Protein AF-A0A3S0GHY3-F1 (afdb_monomer_lite)

Foldseek 3Di:
DVVVVPPPPDDDPVRCVVVVVVVLVVVQVVLVVQLVVLQAEEEEAEAEDAQLCSVVVVVVCPVRYDVVQEDEAEDDPDDPVCVVDDVCVSVVVPGDGGSHYYYYHCDPVNVLVVCVVVVVADPVRSVVSVVVVVVSVVVNVVSRYHYHHDYRDDDPVNSVVSVVVVD

Structure (mmCIF, N/CA/C/O backbone):
data_AF-A0A3S0GHY3-F1
#
_entry.id   AF-A0A3S0GHY3-F1
#
loop_
_atom_site.group_PDB
_atom_site.id
_atom_site.type_symbol
_atom_site.label_atom_id
_atom_site.label_alt_id
_atom_site.label_comp_id
_atom_site.label_asym_id
_atom_site.label_entity_id
_atom_site.label_seq_id
_atom_site.pdbx_PDB_ins_code
_atom_site.Cartn_x
_atom_site.Cartn_y
_atom_site.Cartn_z
_atom_site.occupancy
_atom_site.B_iso_or_equiv
_atom_site.auth_seq_id
_atom_site.auth_comp_id
_atom_site.auth_asym_id
_atom_site.auth_atom_id
_atom_site.pdbx_PDB_model_num
ATOM 1 N N . MET A 1 1 ? 4.109 16.288 -14.464 1.00 56.03 1 MET A N 1
ATOM 2 C CA . MET A 1 1 ? 3.683 15.486 -13.287 1.00 56.03 1 MET A CA 1
ATOM 3 C C . MET A 1 1 ? 4.860 14.810 -12.580 1.00 56.03 1 MET A C 1
ATOM 5 O O . MET A 1 1 ? 4.933 14.923 -11.369 1.00 56.03 1 MET A O 1
ATOM 9 N N . PHE A 1 2 ? 5.799 14.152 -13.281 1.00 58.25 2 PHE A N 1
ATOM 10 C CA . PHE A 1 2 ? 7.012 13.608 -12.632 1.00 58.25 2 PHE A CA 1
ATOM 11 C C . PHE A 1 2 ? 8.095 14.656 -12.337 1.00 58.25 2 PHE A C 1
ATOM 13 O O . PHE A 1 2 ? 8.867 14.475 -11.405 1.00 58.25 2 PHE A O 1
ATOM 20 N N . GLU A 1 3 ? 8.118 15.775 -13.063 1.00 57.56 3 GLU A N 1
ATOM 21 C CA . GLU A 1 3 ? 9.079 16.865 -12.827 1.00 57.56 3 GLU A CA 1
ATOM 22 C C . GLU A 1 3 ? 8.958 17.462 -11.416 1.00 57.56 3 GLU A C 1
ATOM 24 O O . GLU A 1 3 ? 9.966 17.692 -10.760 1.00 57.56 3 GLU A O 1
ATOM 29 N N . SER A 1 4 ? 7.738 17.607 -10.885 1.00 58.28 4 SER A N 1
ATOM 30 C CA . SER A 1 4 ? 7.520 18.035 -9.496 1.00 58.28 4 SER A CA 1
ATOM 31 C C . SER A 1 4 ? 7.905 16.962 -8.474 1.00 58.28 4 SER A C 1
ATOM 33 O O . SER A 1 4 ? 8.373 17.294 -7.395 1.00 58.28 4 SER A O 1
ATOM 35 N N . ALA A 1 5 ? 7.763 15.676 -8.816 1.00 60.06 5 ALA A N 1
ATOM 36 C CA . ALA A 1 5 ? 8.213 14.556 -7.981 1.00 60.06 5 ALA A CA 1
ATOM 37 C C . ALA A 1 5 ? 9.741 14.352 -8.012 1.00 60.06 5 ALA A C 1
ATOM 39 O O . ALA A 1 5 ? 10.270 13.548 -7.250 1.00 60.06 5 ALA A O 1
ATOM 40 N N . SER A 1 6 ? 10.438 15.058 -8.908 1.00 58.53 6 SER A N 1
ATOM 41 C CA . SER A 1 6 ? 11.900 15.045 -9.033 1.00 58.53 6 SER A CA 1
ATOM 42 C C . SER A 1 6 ? 12.563 16.119 -8.167 1.00 58.53 6 SER A C 1
ATOM 44 O O . SER A 1 6 ? 13.791 16.179 -8.096 1.00 58.53 6 SER A O 1
ATOM 46 N N . LEU A 1 7 ? 11.769 16.978 -7.514 1.00 63.03 7 LEU A N 1
ATOM 47 C CA . LEU A 1 7 ? 12.286 17.961 -6.575 1.00 63.03 7 LEU A CA 1
ATOM 48 C C . LEU A 1 7 ? 12.877 17.238 -5.354 1.00 63.03 7 LEU A C 1
ATOM 50 O O . LEU A 1 7 ? 12.262 16.304 -4.831 1.00 63.03 7 LEU A O 1
ATOM 54 N N . PRO A 1 8 ? 14.069 17.643 -4.884 1.00 63.22 8 PRO A N 1
ATOM 55 C CA . PRO A 1 8 ? 14.698 17.024 -3.730 1.00 63.22 8 PRO A CA 1
ATOM 56 C C . PRO A 1 8 ? 13.897 17.338 -2.462 1.00 63.22 8 PRO A C 1
ATOM 58 O O . PRO A 1 8 ? 14.085 18.362 -1.812 1.00 63.22 8 PRO A O 1
ATOM 61 N N . HIS A 1 9 ? 13.014 16.418 -2.085 1.00 70.00 9 HIS A N 1
ATOM 62 C CA . HIS A 1 9 ? 12.365 16.399 -0.779 1.00 70.00 9 HIS A CA 1
ATOM 63 C C . HIS A 1 9 ? 13.297 15.717 0.225 1.00 70.00 9 HIS A C 1
ATOM 65 O O . HIS A 1 9 ? 13.108 14.561 0.600 1.00 70.00 9 HIS A O 1
ATOM 71 N N . VAL A 1 10 ? 14.368 16.417 0.600 1.00 76.19 10 VAL A N 1
ATOM 72 C CA . VAL A 1 10 ? 15.324 15.924 1.596 1.00 76.19 10 VAL A CA 1
ATOM 73 C C . VAL A 1 10 ? 14.868 16.387 2.970 1.00 76.19 10 VAL A C 1
ATOM 75 O O . VAL A 1 10 ? 14.764 17.582 3.229 1.00 76.19 10 VAL A O 1
ATOM 78 N N . MET A 1 11 ? 14.615 15.430 3.855 1.00 85.44 11 MET A N 1
ATOM 79 C CA . MET A 1 11 ? 14.339 15.690 5.261 1.00 85.44 11 MET A CA 1
ATOM 80 C C . MET A 1 11 ? 15.539 15.248 6.097 1.00 85.44 11 MET A C 1
ATOM 82 O O . MET A 1 11 ? 16.165 14.224 5.813 1.00 85.44 11 MET A O 1
ATOM 86 N N . THR A 1 12 ? 15.892 16.032 7.115 1.00 92.12 12 THR A N 1
ATOM 87 C CA . THR A 1 12 ? 16.934 15.634 8.066 1.00 92.12 12 THR A CA 1
ATOM 88 C C . THR A 1 12 ? 16.422 14.480 8.925 1.00 92.12 12 THR A C 1
ATOM 90 O O . THR A 1 12 ? 15.221 14.360 9.162 1.00 92.12 12 THR A O 1
ATOM 93 N N . LYS A 1 13 ? 17.330 13.641 9.435 1.00 89.69 13 LYS A N 1
ATOM 94 C CA . LYS A 1 13 ? 16.954 12.536 10.330 1.00 89.69 13 LYS A CA 1
ATOM 95 C C . LYS A 1 13 ? 16.160 13.031 11.548 1.00 89.69 13 LYS A C 1
ATOM 97 O O . LYS A 1 13 ? 15.118 12.472 11.852 1.00 89.69 13 LYS A O 1
ATOM 102 N N . ALA A 1 14 ? 16.595 14.132 12.160 1.00 91.75 14 ALA A N 1
ATOM 103 C CA . ALA A 1 14 ? 15.899 14.731 13.298 1.00 91.75 14 ALA A CA 1
ATOM 104 C C . ALA A 1 14 ? 14.481 15.222 12.944 1.00 91.75 14 ALA A C 1
ATOM 106 O O . ALA A 1 14 ? 13.554 15.034 13.725 1.00 91.75 14 ALA A O 1
ATOM 107 N N . ALA A 1 15 ? 14.289 15.823 11.763 1.00 91.56 15 ALA A N 1
ATOM 108 C CA . ALA A 1 15 ? 12.962 16.247 11.316 1.00 91.56 15 ALA A CA 1
ATOM 109 C C . ALA A 1 15 ? 12.048 15.049 11.009 1.00 91.56 15 ALA A C 1
ATOM 111 O O . ALA A 1 15 ? 10.857 15.105 11.308 1.00 91.56 15 ALA A O 1
ATOM 112 N N . PHE A 1 16 ? 12.606 13.960 10.467 1.00 91.00 16 PHE A N 1
ATOM 113 C CA . PHE A 1 16 ? 11.876 12.708 10.276 1.00 91.00 16 PHE A CA 1
ATOM 114 C C . PHE A 1 16 ? 11.412 12.131 11.613 1.00 91.00 16 PHE A C 1
ATOM 116 O O . PHE A 1 16 ? 10.221 11.911 11.776 1.00 91.00 16 PHE A O 1
ATOM 123 N N . GLU A 1 17 ? 12.321 11.953 12.575 1.00 90.56 17 GLU A N 1
ATOM 124 C CA . GLU A 1 17 ? 12.015 11.372 13.891 1.00 90.56 17 GLU A CA 1
ATOM 125 C C . GLU A 1 17 ? 10.984 12.211 14.665 1.00 90.56 17 GLU A C 1
ATOM 127 O O . GLU A 1 17 ? 10.086 11.666 15.305 1.00 90.56 17 GLU A O 1
ATOM 132 N N . ALA A 1 18 ? 11.056 13.543 14.559 1.00 91.38 18 ALA A N 1
ATOM 133 C CA . ALA A 1 18 ? 10.076 14.437 15.174 1.00 91.38 18 ALA A CA 1
ATOM 134 C C . ALA A 1 18 ? 8.666 14.284 14.570 1.00 91.38 18 ALA A C 1
ATOM 136 O O . ALA A 1 18 ? 7.675 14.345 15.298 1.00 91.38 18 ALA A O 1
ATOM 137 N N . ALA A 1 19 ? 8.564 14.083 13.252 1.00 91.75 19 ALA A N 1
ATOM 138 C CA . ALA A 1 19 ? 7.287 13.888 12.567 1.00 91.75 19 ALA A CA 1
ATOM 139 C C . ALA A 1 19 ? 6.762 12.446 12.685 1.00 91.75 19 ALA A C 1
ATOM 141 O O . ALA A 1 19 ? 5.551 12.235 12.742 1.00 91.75 19 ALA A O 1
ATOM 142 N N . GLU A 1 20 ? 7.662 11.460 12.720 1.00 93.31 20 GLU A N 1
ATOM 143 C CA . GLU A 1 20 ? 7.359 10.028 12.751 1.00 93.31 20 GLU A CA 1
ATOM 144 C C . GLU A 1 20 ? 6.444 9.677 13.919 1.00 93.31 20 GLU A C 1
ATOM 146 O O . GLU A 1 20 ? 5.411 9.053 13.696 1.00 93.31 20 GLU A O 1
ATOM 151 N N . THR A 1 21 ? 6.770 10.120 15.136 1.00 92.06 21 THR A N 1
ATOM 152 C CA . THR A 1 21 ? 5.982 9.798 16.335 1.00 92.06 21 THR A CA 1
ATOM 153 C C . THR A 1 21 ? 4.522 10.227 16.182 1.00 92.06 21 THR A C 1
ATOM 155 O O . THR A 1 21 ? 3.618 9.408 16.327 1.00 92.06 21 THR A O 1
ATOM 158 N N . GLN A 1 22 ? 4.287 11.481 15.784 1.00 93.81 22 GLN A N 1
ATOM 159 C CA . GLN A 1 22 ? 2.931 12.011 15.609 1.00 93.81 22 GLN A CA 1
ATOM 160 C C . GLN A 1 22 ? 2.182 11.333 14.455 1.00 93.81 22 GLN A C 1
ATOM 162 O O . GLN A 1 22 ? 0.974 11.118 14.527 1.00 93.81 22 GLN A O 1
ATOM 167 N N . LEU A 1 23 ? 2.876 11.015 13.359 1.00 94.88 23 LEU A N 1
ATOM 168 C CA . LEU A 1 23 ? 2.268 10.328 12.219 1.00 94.88 23 LEU A CA 1
ATOM 169 C C . LEU A 1 23 ? 1.911 8.882 12.557 1.00 94.88 23 LEU A C 1
ATOM 171 O O . LEU A 1 23 ? 0.856 8.413 12.137 1.00 94.88 23 LEU A O 1
ATOM 175 N N . ARG A 1 24 ? 2.761 8.198 13.325 1.00 95.31 24 ARG A N 1
ATOM 176 C CA . ARG A 1 24 ? 2.528 6.834 13.789 1.00 95.31 24 ARG A CA 1
ATOM 177 C C . ARG A 1 24 ? 1.311 6.759 14.704 1.00 95.31 24 ARG A C 1
ATOM 179 O O . ARG A 1 24 ? 0.456 5.913 14.470 1.00 95.31 24 ARG A O 1
ATOM 186 N N . GLU A 1 25 ? 1.209 7.647 15.692 1.00 95.81 25 GLU A N 1
ATOM 187 C CA . GLU A 1 25 ? 0.052 7.713 16.599 1.00 95.81 25 GLU A CA 1
ATOM 188 C C . GLU A 1 25 ? -1.249 7.904 15.814 1.00 95.81 25 GLU A C 1
ATOM 190 O O . GLU A 1 25 ? -2.162 7.089 15.902 1.00 95.81 25 GLU A O 1
ATOM 195 N N . ARG A 1 26 ? -1.287 8.903 14.926 1.00 96.88 26 ARG A N 1
ATOM 196 C CA . ARG A 1 26 ? -2.464 9.167 14.083 1.00 96.88 26 ARG A CA 1
ATOM 197 C C . ARG A 1 26 ? -2.815 8.006 13.155 1.00 96.88 26 ARG A C 1
ATOM 199 O O . ARG A 1 26 ? -3.981 7.828 12.810 1.00 96.88 26 ARG A O 1
ATOM 206 N N . LEU A 1 27 ? -1.813 7.259 12.693 1.00 96.19 27 LEU A N 1
ATOM 207 C CA . LEU A 1 27 ? -2.021 6.096 11.839 1.00 96.19 27 LEU A CA 1
ATOM 208 C C . LEU A 1 27 ? -2.627 4.924 12.628 1.00 96.19 27 LEU A C 1
ATOM 210 O O . LEU A 1 27 ? -3.517 4.255 12.105 1.00 96.19 27 LEU A O 1
ATOM 214 N N . LEU A 1 28 ? -2.187 4.707 13.870 1.00 96.94 28 LEU A N 1
ATOM 215 C CA . LEU A 1 28 ? -2.776 3.725 14.785 1.00 96.94 28 LEU A CA 1
ATOM 216 C C . LEU A 1 28 ? -4.216 4.090 15.149 1.00 96.94 28 LEU A C 1
ATOM 218 O O . LEU A 1 28 ? -5.099 3.243 15.038 1.00 96.94 28 LEU A O 1
ATOM 222 N N . ASP A 1 29 ? -4.481 5.353 15.486 1.00 97.44 29 ASP A N 1
ATOM 223 C CA . ASP A 1 29 ? -5.842 5.827 15.767 1.00 97.44 29 ASP A CA 1
ATOM 224 C C . ASP A 1 29 ? -6.776 5.564 14.576 1.00 97.44 29 ASP A C 1
ATOM 226 O O . ASP A 1 29 ? -7.872 5.024 14.734 1.00 97.44 29 ASP A O 1
ATOM 230 N N . ALA A 1 30 ? -6.316 5.872 13.358 1.00 96.19 30 ALA A N 1
ATOM 231 C CA . ALA A 1 30 ? -7.073 5.611 12.137 1.00 96.19 30 ALA A CA 1
ATOM 232 C C . ALA A 1 30 ? -7.291 4.107 11.887 1.00 96.19 30 ALA A C 1
ATOM 234 O O . ALA A 1 30 ? -8.350 3.708 11.397 1.00 96.19 30 ALA A O 1
ATOM 235 N N . GLN A 1 31 ? -6.309 3.261 12.211 1.00 97.31 31 GLN A N 1
ATOM 236 C CA . GLN A 1 31 ? -6.453 1.810 12.117 1.00 97.31 31 GLN A CA 1
ATOM 237 C C . GLN A 1 31 ? -7.531 1.298 13.076 1.00 97.31 31 GLN A C 1
ATOM 239 O O . GLN A 1 31 ? -8.407 0.545 12.644 1.00 97.31 31 GLN A O 1
ATOM 244 N N . PHE A 1 32 ? -7.496 1.717 14.343 1.00 97.62 32 PHE A N 1
ATOM 245 C CA . PHE A 1 32 ? -8.504 1.329 15.327 1.00 97.62 32 PHE A CA 1
ATOM 246 C C . PHE A 1 32 ? -9.894 1.846 14.948 1.00 97.62 32 PHE A C 1
ATOM 248 O O . PHE A 1 32 ? -10.857 1.091 15.017 1.00 97.62 32 PHE A O 1
ATOM 255 N N . GLU A 1 33 ? -10.010 3.070 14.424 1.00 96.88 33 GLU A N 1
ATOM 256 C CA . GLU A 1 33 ? -11.285 3.605 13.927 1.00 96.88 33 GLU A CA 1
ATOM 257 C C . GLU A 1 33 ? -11.884 2.730 12.810 1.00 96.88 33 GLU A C 1
ATOM 259 O O . GLU A 1 33 ? -13.088 2.449 12.805 1.00 96.88 33 GLU A O 1
ATOM 264 N N . VAL A 1 34 ? -11.055 2.268 11.868 1.00 96.38 34 VAL A N 1
ATOM 265 C CA . VAL A 1 34 ? -11.481 1.342 10.807 1.00 96.38 34 VAL A CA 1
ATOM 266 C C . VAL A 1 34 ? -11.902 -0.004 11.405 1.00 96.38 34 VAL A C 1
ATOM 268 O O . VAL A 1 34 ? -12.974 -0.517 11.063 1.00 96.38 34 VAL A O 1
ATOM 271 N N . ALA A 1 35 ? -11.090 -0.555 12.310 1.00 97.06 35 ALA A N 1
ATOM 272 C CA . ALA A 1 35 ? -11.327 -1.837 12.966 1.00 97.06 35 ALA A CA 1
ATOM 273 C C . ALA A 1 35 ? -12.597 -1.853 13.831 1.00 97.06 35 ALA A C 1
ATOM 275 O O . ALA A 1 35 ? -13.301 -2.866 13.850 1.00 97.06 35 ALA A O 1
ATOM 276 N N . ASP A 1 36 ? -12.923 -0.740 14.485 1.00 97.31 36 ASP A N 1
ATOM 277 C CA . ASP A 1 36 ? -14.105 -0.590 15.333 1.00 97.31 36 ASP A CA 1
ATOM 278 C C . ASP A 1 36 ? -15.377 -0.425 14.504 1.00 97.31 36 ASP A C 1
ATOM 280 O O . ASP A 1 36 ? -16.387 -1.088 14.756 1.00 97.31 36 ASP A O 1
ATOM 284 N N . ARG A 1 37 ? -15.342 0.431 13.474 1.00 96.31 37 ARG A N 1
ATOM 285 C CA . ARG A 1 37 ? -16.526 0.703 12.645 1.00 96.31 37 ARG A CA 1
ATOM 286 C C . ARG A 1 37 ? -16.940 -0.484 11.788 1.00 96.31 37 ARG A C 1
ATOM 288 O O . ARG A 1 37 ? -18.129 -0.629 11.508 1.00 96.31 37 ARG A O 1
ATOM 295 N N . LYS A 1 38 ? -15.978 -1.285 11.310 1.00 94.31 38 LYS A N 1
ATOM 296 C CA . LYS A 1 38 ? -16.194 -2.464 10.440 1.00 94.31 38 LYS A CA 1
ATOM 297 C C . LYS A 1 38 ? -17.137 -2.210 9.258 1.00 94.31 38 LYS A C 1
ATOM 299 O O . LYS A 1 38 ? -17.815 -3.115 8.773 1.00 94.31 38 LYS A O 1
ATOM 304 N N . ASN A 1 39 ? -17.179 -0.977 8.766 1.00 94.12 39 ASN A N 1
ATOM 305 C CA . ASN A 1 39 ? -18.038 -0.575 7.655 1.00 94.12 39 ASN A CA 1
ATOM 306 C C . ASN A 1 39 ? -17.301 -0.604 6.310 1.00 94.12 39 ASN A C 1
ATOM 308 O O . ASN A 1 39 ? -17.953 -0.706 5.269 1.00 94.12 39 ASN A O 1
ATOM 312 N N . ALA A 1 40 ? -15.968 -0.581 6.345 1.00 95.12 40 ALA A N 1
ATOM 313 C CA . ALA A 1 40 ? -15.110 -0.534 5.177 1.00 95.12 40 ALA A CA 1
ATOM 314 C C . ALA A 1 40 ? -13.838 -1.370 5.351 1.00 95.12 40 ALA A C 1
ATOM 316 O O . ALA A 1 40 ? -13.395 -1.618 6.471 1.00 95.12 40 ALA A O 1
ATOM 317 N N . ALA A 1 41 ? -13.246 -1.781 4.235 1.00 96.81 41 ALA A N 1
ATOM 318 C CA . ALA A 1 41 ? -11.888 -2.316 4.178 1.00 96.81 41 ALA A CA 1
ATOM 319 C C . ALA A 1 41 ? -10.952 -1.270 3.562 1.00 96.81 41 ALA A C 1
ATOM 321 O O . ALA A 1 41 ? -11.391 -0.413 2.792 1.00 96.81 41 ALA A O 1
ATOM 322 N N . VAL A 1 42 ? -9.660 -1.337 3.868 1.00 97.31 42 VAL A N 1
ATOM 323 C CA . VAL A 1 42 ? -8.661 -0.425 3.298 1.00 97.31 42 VAL A CA 1
ATOM 324 C C . VAL A 1 42 ? -7.647 -1.229 2.502 1.00 97.31 42 VAL A C 1
ATOM 326 O O . VAL A 1 42 ? -7.111 -2.213 2.990 1.00 97.31 42 VAL A O 1
ATOM 329 N N . MET A 1 43 ? -7.348 -0.810 1.279 1.00 96.56 43 MET A N 1
ATOM 330 C CA . MET A 1 43 ? -6.307 -1.402 0.444 1.00 96.56 43 MET A CA 1
ATOM 331 C C . MET A 1 43 ? -5.273 -0.338 0.083 1.00 96.56 43 MET A C 1
ATOM 333 O O . MET A 1 43 ? -5.578 0.641 -0.602 1.00 96.56 43 MET A O 1
ATOM 337 N N . VAL A 1 44 ? -4.031 -0.542 0.520 1.00 96.56 44 VAL A N 1
ATOM 338 C CA . VAL A 1 44 ? -2.904 0.365 0.279 1.00 96.56 44 VAL A CA 1
ATOM 339 C C . VAL A 1 44 ? -2.011 -0.220 -0.806 1.00 96.56 44 VAL A C 1
ATOM 341 O O . VAL A 1 44 ? -1.247 -1.153 -0.582 1.00 96.56 44 VAL A O 1
ATOM 344 N N . LEU A 1 45 ? -2.103 0.330 -2.011 1.00 95.19 45 LEU A N 1
ATOM 345 C CA . LEU A 1 45 ? -1.335 -0.087 -3.174 1.00 95.19 45 LEU A CA 1
ATOM 346 C C . LEU A 1 45 ? -0.005 0.657 -3.224 1.00 95.19 45 LEU A C 1
ATOM 348 O O . LEU A 1 45 ? 0.049 1.818 -3.636 1.00 95.19 45 LEU A O 1
ATOM 352 N N . ILE A 1 46 ? 1.074 -0.043 -2.879 1.00 94.19 46 ILE A N 1
ATOM 353 C CA . ILE A 1 46 ? 2.432 0.503 -2.897 1.00 94.19 46 ILE A CA 1
ATOM 354 C C . ILE A 1 46 ? 3.085 0.146 -4.233 1.00 94.19 46 ILE A C 1
ATOM 356 O O . ILE A 1 46 ? 3.523 -0.980 -4.485 1.00 94.19 46 ILE A O 1
ATOM 360 N N . ASN A 1 47 ? 3.136 1.133 -5.121 1.00 91.00 47 ASN A N 1
ATOM 361 C CA . ASN A 1 47 ? 3.661 1.018 -6.474 1.00 91.00 47 ASN A CA 1
ATOM 362 C C . ASN A 1 47 ? 4.972 1.783 -6.634 1.00 91.00 47 ASN A C 1
ATOM 364 O O . ASN A 1 47 ? 5.350 2.603 -5.807 1.00 91.00 47 ASN A O 1
ATOM 368 N N . GLY A 1 48 ? 5.672 1.506 -7.727 1.00 89.00 48 GLY A N 1
ATOM 369 C CA . GLY A 1 48 ? 6.919 2.168 -8.083 1.00 89.00 48 GLY A CA 1
ATOM 370 C C . GLY A 1 48 ? 7.842 1.238 -8.856 1.00 89.00 48 GLY A C 1
ATOM 371 O O . GLY A 1 48 ? 7.583 0.029 -8.971 1.00 89.00 48 GLY A O 1
ATOM 372 N N . SER A 1 49 ? 8.927 1.802 -9.375 1.00 84.69 49 SER A N 1
ATOM 373 C CA . SER A 1 49 ? 9.963 1.066 -10.106 1.00 84.69 49 SER A CA 1
ATOM 374 C C . SER A 1 49 ? 10.669 0.032 -9.218 1.00 84.69 49 SER A C 1
ATOM 376 O O . SER A 1 49 ? 10.474 -0.033 -8.000 1.00 84.69 49 SER A O 1
ATOM 378 N N . ASP A 1 50 ? 11.485 -0.830 -9.810 1.00 83.25 50 ASP A N 1
ATOM 379 C CA . ASP A 1 50 ? 12.304 -1.760 -9.032 1.00 83.25 50 ASP A CA 1
ATOM 380 C C . ASP A 1 50 ? 13.449 -1.007 -8.340 1.00 83.25 50 ASP A C 1
ATOM 382 O O . ASP A 1 50 ? 14.028 -0.088 -8.912 1.00 83.25 50 ASP A O 1
ATOM 386 N N . GLY A 1 51 ? 13.751 -1.367 -7.089 1.00 82.62 51 GLY A N 1
ATOM 387 C CA . GLY A 1 51 ? 14.797 -0.710 -6.290 1.00 82.62 51 GLY A CA 1
ATOM 388 C C . GLY A 1 51 ? 14.365 0.543 -5.512 1.00 82.62 51 GLY A C 1
ATOM 389 O O . GLY A 1 51 ? 15.169 1.076 -4.755 1.00 82.62 51 GLY A O 1
ATOM 390 N N . VAL A 1 52 ? 13.106 0.985 -5.624 1.00 87.06 52 VAL A N 1
ATOM 391 C CA . VAL A 1 52 ? 12.611 2.215 -4.959 1.00 87.06 52 VAL A CA 1
ATOM 392 C C . VAL A 1 52 ? 12.247 2.056 -3.475 1.00 87.06 52 VAL A C 1
ATOM 394 O O . VAL A 1 52 ? 11.846 3.026 -2.849 1.00 87.06 52 VAL A O 1
ATOM 397 N N . GLY A 1 53 ? 12.365 0.850 -2.905 1.00 87.44 53 GLY A N 1
ATOM 398 C CA . GLY A 1 53 ? 12.114 0.617 -1.472 1.00 87.44 53 GLY A CA 1
ATOM 399 C C . GLY A 1 53 ? 10.683 0.213 -1.094 1.00 87.44 53 GLY A C 1
ATOM 400 O O . GLY A 1 53 ? 10.311 0.333 0.065 1.00 87.44 53 GLY A O 1
ATOM 401 N N . LYS A 1 54 ? 9.877 -0.317 -2.028 1.00 90.56 54 LYS A N 1
ATOM 402 C CA . LYS A 1 54 ? 8.491 -0.768 -1.749 1.00 90.56 54 LYS A CA 1
ATOM 403 C C . LYS A 1 54 ? 8.380 -1.679 -0.512 1.00 90.56 54 LYS A C 1
ATOM 405 O O . LYS A 1 54 ? 7.496 -1.484 0.311 1.00 90.56 54 LYS A O 1
ATOM 410 N N . GLY A 1 55 ? 9.284 -2.655 -0.387 1.00 89.56 55 GLY A N 1
ATOM 411 C CA . GLY A 1 55 ? 9.296 -3.593 0.742 1.00 89.56 55 GLY A CA 1
ATOM 412 C C . GLY A 1 55 ? 9.698 -2.949 2.070 1.00 89.56 55 GLY A C 1
ATOM 413 O O . GLY A 1 55 ? 9.146 -3.299 3.101 1.00 89.56 55 GLY A O 1
ATOM 414 N N . GLU A 1 56 ? 10.596 -1.961 2.045 1.00 90.56 56 GLU A N 1
ATOM 415 C CA . GLU A 1 56 ? 10.992 -1.216 3.247 1.00 90.56 56 GLU A CA 1
ATOM 416 C C . GLU A 1 56 ? 9.814 -0.420 3.818 1.00 90.56 56 GLU A C 1
ATOM 418 O O . GLU A 1 56 ? 9.618 -0.401 5.028 1.00 90.56 56 GLU A O 1
ATOM 423 N N . ILE A 1 57 ? 8.980 0.160 2.946 1.00 92.44 57 ILE A N 1
ATOM 424 C CA . ILE A 1 57 ? 7.748 0.841 3.360 1.00 92.44 57 ILE A CA 1
ATOM 425 C C . ILE A 1 57 ? 6.743 -0.144 3.954 1.00 92.44 57 ILE A C 1
ATOM 427 O O . ILE A 1 57 ? 6.165 0.153 4.991 1.00 92.44 57 ILE A O 1
ATOM 431 N N . VAL A 1 58 ? 6.546 -1.315 3.341 1.00 93.25 58 VAL A N 1
ATOM 432 C CA . VAL A 1 58 ? 5.654 -2.342 3.910 1.00 93.25 58 VAL A CA 1
ATOM 433 C C . VAL A 1 58 ? 6.131 -2.771 5.293 1.00 93.25 58 VAL A C 1
ATOM 435 O O . VAL A 1 58 ? 5.334 -2.773 6.222 1.00 93.25 58 VAL A O 1
ATOM 438 N N . ASN A 1 59 ? 7.424 -3.050 5.455 1.00 92.69 59 ASN A N 1
ATOM 439 C CA . ASN A 1 59 ? 7.985 -3.417 6.754 1.00 92.69 59 ASN A CA 1
ATOM 440 C C . ASN A 1 59 ? 7.808 -2.290 7.782 1.00 92.69 59 ASN A C 1
ATOM 442 O O . ASN A 1 59 ? 7.399 -2.550 8.904 1.00 92.69 59 ASN A O 1
ATOM 446 N N . ARG A 1 60 ? 8.032 -1.030 7.385 1.00 93.06 60 ARG A N 1
ATOM 447 C CA . ARG A 1 60 ? 7.798 0.135 8.252 1.00 93.06 60 ARG A CA 1
ATOM 448 C C . ARG A 1 60 ? 6.339 0.236 8.697 1.00 93.06 60 ARG A C 1
ATOM 450 O O . ARG A 1 60 ? 6.083 0.564 9.846 1.00 93.06 60 ARG A O 1
ATOM 457 N N . LEU A 1 61 ? 5.392 -0.044 7.801 1.00 94.56 61 LEU A N 1
ATOM 458 C CA . LEU A 1 61 ? 3.969 -0.051 8.136 1.00 94.56 61 LEU A CA 1
ATOM 459 C C . LEU A 1 61 ? 3.620 -1.186 9.103 1.00 94.56 61 LEU A C 1
ATOM 461 O O . LEU A 1 61 ? 2.839 -0.948 10.013 1.00 94.56 61 LEU A O 1
ATOM 465 N N . TYR A 1 62 ? 4.225 -2.368 8.959 1.00 93.94 62 TYR A N 1
ATOM 466 C CA . TYR A 1 62 ? 4.091 -3.449 9.944 1.00 93.94 62 TYR A CA 1
ATOM 467 C C . TYR A 1 62 ? 4.683 -3.094 11.309 1.00 93.94 62 TYR A C 1
ATOM 469 O O . TYR A 1 62 ? 4.111 -3.472 12.321 1.00 93.94 62 TYR A O 1
ATOM 477 N N . ASP A 1 63 ? 5.787 -2.345 11.357 1.00 93.44 63 ASP A N 1
ATOM 478 C CA . ASP A 1 63 ? 6.355 -1.872 12.627 1.00 93.44 63 ASP A CA 1
ATOM 479 C C . ASP A 1 63 ? 5.440 -0.844 13.327 1.00 93.44 63 ASP A C 1
ATOM 481 O O . ASP A 1 63 ? 5.492 -0.661 14.547 1.00 93.44 63 ASP A O 1
ATOM 485 N N . TRP A 1 64 ? 4.657 -0.094 12.547 1.00 95.06 64 TRP A N 1
ATOM 486 C CA . TRP A 1 64 ? 3.846 1.015 13.045 1.00 95.06 64 TRP A CA 1
ATOM 487 C C . TRP A 1 64 ? 2.417 0.620 13.402 1.00 95.06 64 TRP A C 1
ATOM 489 O O . TRP A 1 64 ? 1.894 1.174 14.364 1.00 95.06 64 TRP A O 1
ATOM 499 N N . LEU A 1 65 ? 1.808 -0.278 12.630 1.00 96.38 65 LEU A N 1
ATOM 500 C CA . LEU A 1 65 ? 0.421 -0.723 12.758 1.00 96.38 65 LEU A CA 1
ATOM 501 C C . LEU A 1 65 ? 0.306 -1.973 13.640 1.00 96.38 65 LEU A C 1
ATOM 503 O O . LEU A 1 65 ? 1.246 -2.754 13.746 1.00 96.38 65 LEU A O 1
ATOM 507 N N . ASP A 1 66 ? -0.878 -2.202 14.203 1.00 96.56 66 ASP A N 1
ATOM 508 C CA . ASP A 1 66 ? -1.223 -3.474 14.841 1.00 96.56 66 ASP A CA 1
ATOM 509 C C . ASP A 1 66 ? -1.389 -4.571 13.773 1.00 96.56 66 ASP A C 1
ATOM 511 O O . ASP A 1 66 ? -2.178 -4.439 12.829 1.00 96.56 66 ASP A O 1
ATOM 515 N N . ASP A 1 67 ? -0.633 -5.657 13.899 1.00 93.94 67 ASP A N 1
ATOM 516 C CA . ASP A 1 67 ? -0.565 -6.742 12.924 1.00 93.94 67 ASP A CA 1
ATOM 517 C C . ASP A 1 67 ? -1.856 -7.571 12.838 1.00 93.94 67 ASP A C 1
ATOM 519 O O . ASP A 1 67 ? -2.143 -8.146 11.784 1.00 93.94 67 ASP A O 1
ATOM 523 N N . HIS A 1 68 ? -2.707 -7.567 13.869 1.00 94.88 68 HIS A N 1
ATOM 524 C CA . HIS A 1 68 ? -3.978 -8.297 13.858 1.00 94.88 68 HIS A CA 1
ATOM 525 C C . HIS A 1 68 ? -4.943 -7.767 12.794 1.00 94.88 68 HIS A C 1
ATOM 527 O O . HIS A 1 68 ? -5.758 -8.532 12.259 1.00 94.88 68 HIS A O 1
ATOM 533 N N . PHE A 1 69 ? -4.857 -6.476 12.459 1.00 96.75 69 PHE A N 1
ATOM 534 C CA . PHE A 1 69 ? -5.736 -5.816 11.488 1.00 96.75 69 PHE A CA 1
ATOM 535 C C . PHE A 1 69 ? -5.077 -5.593 10.123 1.00 96.75 69 PHE A C 1
ATOM 537 O O . PHE A 1 69 ? -5.719 -5.029 9.233 1.00 96.75 69 PHE A O 1
ATOM 544 N N . VAL A 1 70 ? -3.829 -6.030 9.933 1.00 96.88 70 VAL A N 1
ATOM 545 C CA . VAL A 1 70 ? -3.071 -5.831 8.690 1.00 96.88 70 VAL A CA 1
ATOM 546 C C . VAL A 1 70 ? -2.765 -7.161 8.019 1.00 96.88 70 VAL A C 1
ATOM 548 O O . VAL A 1 70 ? -2.388 -8.139 8.654 1.00 96.88 70 VAL A O 1
ATOM 551 N N . GLU A 1 71 ? -2.876 -7.199 6.698 1.00 95.75 71 GLU A N 1
ATOM 552 C CA . GLU A 1 71 ? -2.436 -8.335 5.894 1.00 95.75 71 GLU A CA 1
ATOM 553 C C . GLU A 1 71 ? -1.704 -7.891 4.628 1.00 95.75 71 GLU A C 1
ATOM 555 O O . GLU A 1 71 ? -1.970 -6.826 4.071 1.00 95.75 71 GLU A O 1
ATOM 560 N N . THR A 1 72 ? -0.760 -8.710 4.162 1.00 94.88 72 THR A N 1
ATOM 561 C CA . THR A 1 72 ? -0.015 -8.438 2.928 1.00 94.88 72 THR A CA 1
ATOM 562 C C . THR A 1 72 ? -0.631 -9.187 1.763 1.00 94.88 72 THR A C 1
ATOM 564 O O . THR A 1 72 ? -0.691 -10.414 1.758 1.00 94.88 72 THR A O 1
ATOM 567 N N . LEU A 1 73 ? -0.985 -8.446 0.720 1.00 94.69 73 LEU A N 1
ATOM 568 C CA . LEU A 1 73 ? -1.519 -8.971 -0.528 1.00 94.69 73 LEU A CA 1
ATOM 569 C C . LEU A 1 73 ? -0.452 -8.842 -1.617 1.00 94.69 73 LEU A C 1
ATOM 571 O O . LEU A 1 73 ? -0.279 -7.786 -2.230 1.00 94.69 73 LEU A O 1
ATOM 575 N N . SER A 1 74 ? 0.310 -9.912 -1.835 1.00 91.56 74 SER A N 1
ATOM 576 C CA . SER A 1 74 ? 1.426 -9.923 -2.784 1.00 91.56 74 SER A CA 1
ATOM 577 C C . SER A 1 74 ? 1.060 -10.656 -4.067 1.00 91.56 74 SER A C 1
ATOM 579 O O . SER A 1 74 ? 0.730 -11.841 -4.059 1.00 91.56 74 SER A O 1
ATOM 581 N N . TYR A 1 75 ? 1.168 -9.961 -5.196 1.00 91.56 75 TYR A N 1
ATOM 582 C CA . TYR A 1 75 ? 0.773 -10.489 -6.493 1.00 91.56 75 TYR A CA 1
ATOM 583 C C . TYR A 1 75 ? 1.977 -10.674 -7.413 1.00 91.56 75 TYR A C 1
ATOM 585 O O . TYR A 1 75 ? 2.589 -9.727 -7.911 1.00 91.56 75 TYR A O 1
ATOM 593 N N . GLY A 1 76 ? 2.282 -11.939 -7.688 1.00 89.12 76 GLY A N 1
ATOM 594 C CA . GLY A 1 76 ? 3.252 -12.343 -8.697 1.00 89.12 76 GLY A CA 1
ATOM 595 C C . GLY A 1 76 ? 2.634 -12.532 -10.083 1.00 89.12 76 GLY A C 1
ATOM 596 O O . GLY A 1 76 ? 1.565 -12.003 -10.425 1.00 89.12 76 GLY A O 1
ATOM 597 N N . ARG A 1 77 ? 3.313 -13.350 -10.898 1.00 89.44 77 ARG A N 1
ATOM 598 C CA . ARG A 1 77 ? 2.732 -13.858 -12.148 1.00 89.44 77 ARG A CA 1
ATOM 599 C C . ARG A 1 77 ? 1.439 -14.613 -11.820 1.00 89.44 77 ARG A C 1
ATOM 601 O O . ARG A 1 77 ? 1.440 -15.342 -10.832 1.00 89.44 77 ARG A O 1
ATOM 608 N N . PRO A 1 78 ? 0.375 -14.460 -12.628 1.00 90.94 78 PRO A N 1
ATOM 609 C CA . PRO A 1 78 ? -0.843 -15.217 -12.399 1.00 90.94 78 PRO A CA 1
ATOM 610 C C . PRO A 1 78 ? -0.573 -16.727 -12.387 1.00 90.94 78 PRO A C 1
ATOM 612 O O . PRO A 1 78 ? 0.289 -17.184 -13.143 1.00 90.94 78 PRO A O 1
ATOM 615 N N . THR A 1 79 ? -1.297 -17.493 -11.584 1.00 93.25 79 THR A N 1
ATOM 616 C CA . THR A 1 79 ? -1.331 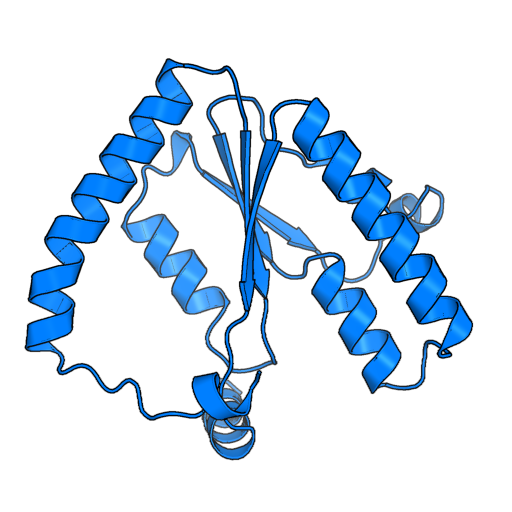-18.964 -11.644 1.00 93.25 79 THR A CA 1
ATOM 617 C C . THR A 1 79 ? -2.183 -19.440 -12.829 1.00 93.25 79 THR A C 1
ATOM 619 O O . THR A 1 79 ? -2.813 -18.629 -13.512 1.00 93.25 79 THR A O 1
ATOM 622 N N . ASP A 1 80 ? -2.188 -20.745 -13.120 1.00 95.94 80 ASP A N 1
ATOM 623 C CA . ASP A 1 80 ? -3.092 -21.321 -14.133 1.00 95.94 80 ASP A CA 1
ATOM 624 C C . ASP A 1 80 ? -4.558 -21.076 -13.786 1.00 95.94 80 ASP A C 1
ATOM 626 O O . ASP A 1 80 ? -5.351 -20.670 -14.632 1.00 95.94 80 ASP A O 1
ATOM 630 N N . GLU A 1 81 ? -4.888 -21.231 -12.509 1.00 94.88 81 GLU A N 1
ATOM 631 C CA . GLU A 1 81 ? -6.218 -20.972 -11.987 1.00 94.88 81 GLU A CA 1
ATOM 632 C C . GLU A 1 81 ? -6.628 -19.499 -12.177 1.00 94.88 81 GLU A C 1
ATOM 634 O O . GLU A 1 81 ? -7.719 -19.206 -12.666 1.00 94.88 81 GLU A O 1
ATOM 639 N N . GLU A 1 82 ? -5.746 -18.555 -11.844 1.00 93.94 82 GLU A N 1
ATOM 640 C CA . GLU A 1 82 ? -6.024 -17.128 -12.028 1.00 93.94 82 GLU A CA 1
ATOM 641 C C . GLU A 1 82 ? -6.132 -16.749 -13.514 1.00 93.94 82 GLU A C 1
ATOM 643 O O . GLU A 1 82 ? -6.870 -15.829 -13.855 1.00 93.94 82 GLU A O 1
ATOM 648 N N . ARG A 1 83 ? -5.417 -17.447 -14.411 1.00 93.12 83 ARG A N 1
ATOM 649 C CA . ARG A 1 83 ? -5.533 -17.261 -15.870 1.00 93.12 83 ARG A CA 1
ATOM 650 C C . ARG A 1 83 ? -6.856 -17.767 -16.434 1.00 93.12 83 ARG A C 1
ATOM 652 O O . ARG A 1 83 ? -7.293 -17.249 -17.456 1.00 93.12 83 ARG A O 1
ATOM 659 N N . ALA A 1 84 ? -7.471 -18.755 -15.792 1.00 95.44 84 ALA A N 1
ATOM 660 C CA . ALA A 1 84 ? -8.757 -19.311 -16.200 1.00 95.44 84 ALA A CA 1
ATOM 661 C C . ALA A 1 84 ? -9.956 -18.430 -15.796 1.00 95.44 84 ALA A C 1
ATOM 663 O O . ALA A 1 84 ? -11.100 -18.778 -16.083 1.00 95.44 84 ALA A O 1
ATOM 664 N N . ARG A 1 85 ? -9.718 -17.295 -15.123 1.00 94.25 85 ARG A N 1
ATOM 665 C CA . ARG A 1 85 ? -10.749 -16.379 -14.618 1.00 94.25 85 ARG A CA 1
ATOM 666 C C . ARG A 1 85 ? -10.522 -14.948 -15.120 1.00 94.25 85 ARG A C 1
ATOM 668 O O . ARG A 1 85 ? -9.428 -14.628 -15.591 1.00 94.25 85 ARG A O 1
ATOM 675 N N . PRO A 1 86 ? -11.530 -14.059 -15.023 1.00 90.81 86 PRO A N 1
ATOM 676 C CA . PRO A 1 86 ? -11.349 -12.647 -15.346 1.00 90.81 86 PRO A CA 1
ATOM 677 C C . PRO A 1 86 ? -10.184 -12.039 -14.560 1.00 90.81 86 PRO A C 1
ATOM 679 O O . PRO A 1 86 ? -10.008 -12.331 -13.380 1.00 90.81 86 PRO A O 1
ATOM 682 N N . GLY A 1 87 ? -9.403 -11.155 -15.184 1.00 87.44 87 GLY A N 1
ATOM 683 C CA . GLY A 1 87 ? -8.153 -10.658 -14.593 1.00 87.44 87 GLY A CA 1
ATOM 684 C C . GLY A 1 87 ? -8.314 -9.987 -13.223 1.00 87.44 87 GLY A C 1
ATOM 685 O O . GLY A 1 87 ? -7.408 -10.076 -12.394 1.00 87.44 87 GLY A O 1
ATOM 686 N N . ALA A 1 88 ? -9.469 -9.361 -12.971 1.00 89.19 88 ALA A N 1
ATOM 687 C CA . ALA A 1 88 ? -9.781 -8.732 -11.693 1.00 89.19 88 ALA A CA 1
ATOM 688 C C . ALA A 1 88 ? -10.072 -9.744 -10.568 1.00 89.19 88 ALA A C 1
ATOM 690 O O . ALA A 1 88 ? -9.857 -9.427 -9.403 1.00 89.19 88 ALA A O 1
ATOM 691 N N . TRP A 1 89 ? -10.522 -10.959 -10.902 1.00 91.62 89 TRP A N 1
ATOM 692 C CA . TRP A 1 89 ? -11.041 -11.950 -9.952 1.00 91.62 89 TRP A CA 1
ATOM 693 C C . TRP A 1 89 ? -10.092 -12.228 -8.784 1.00 91.62 89 TRP A C 1
ATOM 695 O O . TRP A 1 89 ? -10.525 -12.277 -7.638 1.00 91.62 89 TRP A O 1
ATOM 705 N N . ARG A 1 90 ? -8.789 -12.357 -9.061 1.00 91.19 90 ARG A N 1
ATOM 706 C CA . ARG A 1 90 ? -7.786 -12.634 -8.021 1.00 91.19 90 ARG A CA 1
ATOM 707 C C . ARG A 1 90 ? -7.747 -11.546 -6.945 1.00 91.19 90 ARG A C 1
ATOM 709 O O . ARG A 1 90 ? -7.594 -11.854 -5.777 1.00 91.19 90 ARG A O 1
ATOM 716 N N . TYR A 1 91 ? -7.931 -10.288 -7.346 1.00 90.06 91 TYR A N 1
ATOM 717 C CA . TYR A 1 91 ? -7.929 -9.154 -6.427 1.00 90.06 91 TYR A CA 1
ATOM 718 C C . TYR A 1 91 ? -9.219 -9.101 -5.619 1.00 90.06 91 TYR A C 1
ATOM 720 O O . TYR A 1 91 ? -9.172 -8.744 -4.454 1.00 90.06 91 TYR A O 1
ATOM 728 N N . TRP A 1 92 ? -10.342 -9.492 -6.231 1.00 90.00 92 TRP A N 1
ATOM 729 C CA . TRP A 1 92 ? -11.642 -9.591 -5.567 1.00 90.00 92 TRP A CA 1
ATOM 730 C C . TRP A 1 92 ? -11.689 -10.687 -4.507 1.00 90.00 92 TRP A C 1
ATOM 732 O O . TRP A 1 92 ? -12.265 -10.488 -3.444 1.00 90.00 92 TRP A O 1
ATOM 742 N N . ARG A 1 93 ? -11.072 -11.838 -4.788 1.00 91.50 93 ARG A N 1
ATOM 743 C CA . ARG A 1 93 ? -10.958 -12.935 -3.822 1.00 91.50 93 ARG A CA 1
ATOM 744 C C . ARG A 1 93 ? -10.179 -12.509 -2.576 1.00 91.50 93 ARG A C 1
ATOM 746 O O . ARG A 1 93 ? -10.532 -12.913 -1.477 1.00 91.50 93 ARG A O 1
ATOM 753 N N . ASP A 1 94 ? -9.135 -11.713 -2.777 1.00 92.56 94 ASP A N 1
ATOM 754 C CA . ASP A 1 94 ? -8.146 -11.372 -1.754 1.00 92.56 94 ASP A CA 1
ATOM 755 C C . ASP A 1 94 ? -8.451 -10.030 -1.054 1.00 92.56 94 ASP A C 1
ATOM 757 O O . ASP A 1 94 ? -7.595 -9.494 -0.353 1.00 92.56 94 ASP A O 1
ATOM 761 N N . ILE A 1 95 ? -9.644 -9.447 -1.253 1.00 92.38 95 ILE A N 1
ATOM 762 C CA . ILE A 1 95 ? -10.041 -8.217 -0.550 1.00 92.38 95 ILE A CA 1
ATOM 763 C C . ILE A 1 95 ? -10.086 -8.505 0.962 1.00 92.38 95 ILE A C 1
ATOM 765 O O . ILE A 1 95 ? -10.743 -9.465 1.373 1.00 92.38 95 ILE A O 1
ATOM 769 N N . PRO A 1 96 ? -9.462 -7.657 1.803 1.00 95.25 96 PRO A N 1
ATOM 770 C CA . PRO A 1 96 ? -9.560 -7.777 3.251 1.00 95.25 96 PRO A CA 1
ATOM 771 C C . PRO A 1 96 ? -11.008 -7.675 3.736 1.00 95.25 96 PRO A C 1
ATOM 773 O O . PRO A 1 96 ? -11.821 -6.929 3.184 1.00 95.25 96 PRO A O 1
ATOM 776 N N . ALA A 1 97 ? -11.327 -8.355 4.834 1.00 95.50 97 ALA A N 1
ATOM 777 C CA . ALA A 1 97 ? -12.608 -8.142 5.500 1.00 95.50 97 ALA A CA 1
ATOM 778 C C . ALA A 1 97 ? -12.752 -6.683 5.978 1.00 95.50 97 ALA A C 1
ATOM 780 O O . ALA A 1 97 ? -11.768 -5.987 6.242 1.00 95.50 97 ALA A O 1
ATOM 781 N N . LYS A 1 98 ? -13.995 -6.215 6.141 1.00 96.81 98 LYS A N 1
ATOM 782 C CA . LYS A 1 98 ? -14.252 -4.884 6.706 1.00 96.81 98 LYS A CA 1
ATOM 783 C C . LYS A 1 98 ? -13.626 -4.763 8.100 1.00 96.81 98 LYS A C 1
ATOM 785 O O . LYS A 1 98 ? -13.718 -5.685 8.909 1.00 96.81 98 LYS A O 1
ATOM 790 N N . GLY A 1 99 ? -12.995 -3.625 8.366 1.00 96.81 99 GLY A N 1
ATOM 791 C CA . GLY A 1 99 ? -12.182 -3.387 9.556 1.00 96.81 99 GLY A CA 1
ATOM 792 C C . GLY A 1 99 ? -10.712 -3.795 9.420 1.00 96.81 99 GLY A C 1
ATOM 793 O O . GLY A 1 99 ? -9.973 -3.690 10.392 1.0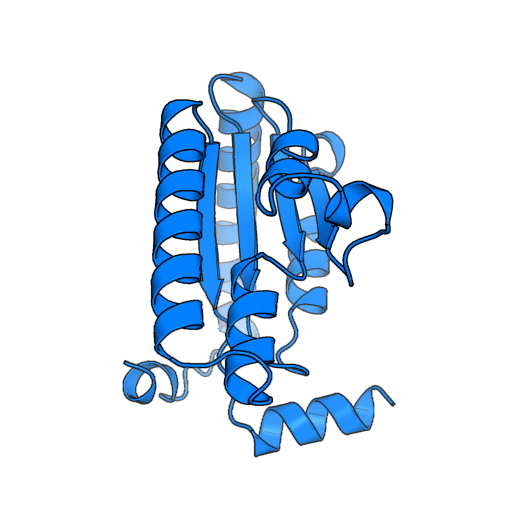0 96.81 99 GLY A O 1
ATOM 794 N N . ARG A 1 100 ? -10.275 -4.261 8.241 1.00 97.88 100 ARG A N 1
ATOM 795 C CA . ARG A 1 100 ? -8.886 -4.668 7.983 1.00 97.88 100 ARG A CA 1
ATOM 796 C C . ARG A 1 100 ? -8.219 -3.814 6.908 1.00 97.88 100 ARG A C 1
ATOM 798 O O . ARG A 1 100 ? -8.882 -3.193 6.069 1.00 97.88 100 ARG A O 1
ATOM 805 N N . ILE A 1 101 ? -6.889 -3.824 6.933 1.00 97.94 101 ILE A N 1
ATOM 806 C CA . ILE A 1 101 ? -6.013 -3.114 6.003 1.00 97.94 101 ILE A CA 1
ATOM 807 C C . ILE A 1 101 ? -5.182 -4.128 5.207 1.00 97.94 101 ILE A C 1
ATOM 809 O O . ILE A 1 101 ? -4.401 -4.889 5.768 1.00 97.94 101 ILE A O 1
ATOM 813 N N . GLY A 1 102 ? -5.307 -4.104 3.883 1.00 97.12 102 GLY A N 1
ATOM 814 C CA . GLY A 1 102 ? -4.501 -4.891 2.954 1.00 97.12 102 GLY A CA 1
ATOM 815 C C . GLY A 1 102 ? -3.365 -4.066 2.355 1.00 97.12 102 GLY A C 1
ATOM 816 O O . GLY A 1 102 ? -3.609 -3.125 1.595 1.00 97.12 102 GLY A O 1
ATOM 817 N N . LEU A 1 103 ? -2.118 -4.433 2.640 1.00 96.81 103 LEU A N 1
ATOM 818 C CA . LEU A 1 103 ? -0.925 -3.855 2.020 1.00 96.81 103 LEU A CA 1
ATOM 819 C C . LEU A 1 103 ? -0.625 -4.587 0.710 1.00 96.81 103 LEU A C 1
ATOM 821 O O . LEU A 1 103 ? -0.198 -5.740 0.702 1.00 96.81 103 LEU A O 1
ATOM 825 N N . VAL A 1 104 ? -0.857 -3.921 -0.419 1.00 95.19 104 VAL A N 1
ATOM 826 C CA . VAL A 1 104 ? -0.779 -4.531 -1.747 1.00 95.19 104 VAL A CA 1
ATOM 827 C C . VAL A 1 104 ? 0.591 -4.306 -2.382 1.00 95.19 104 VAL A C 1
ATOM 829 O O . VAL A 1 104 ? 0.983 -3.174 -2.685 1.00 95.19 104 VAL A O 1
ATOM 832 N N . LEU A 1 105 ? 1.272 -5.409 -2.692 1.00 91.38 105 LEU A N 1
ATOM 833 C CA . LEU A 1 105 ? 2.512 -5.455 -3.462 1.00 91.38 105 LEU A CA 1
ATOM 834 C C . LEU A 1 105 ? 2.273 -6.111 -4.825 1.00 91.38 105 LEU A C 1
ATOM 836 O O . LEU A 1 105 ? 1.609 -7.135 -4.939 1.00 91.38 105 LEU A O 1
ATOM 840 N N . GLY A 1 106 ? 2.836 -5.530 -5.887 1.00 85.56 106 GLY A N 1
ATOM 841 C CA . GLY A 1 106 ? 2.670 -6.074 -7.242 1.00 85.56 106 GLY A CA 1
ATOM 842 C C . GLY A 1 106 ? 1.264 -5.866 -7.819 1.00 85.56 106 GLY A C 1
ATOM 843 O O . GLY A 1 106 ? 0.775 -6.710 -8.567 1.00 85.56 106 GLY A O 1
ATOM 844 N N . SER A 1 107 ? 0.623 -4.741 -7.478 1.00 85.88 107 SER A N 1
ATOM 845 C CA . SER A 1 107 ? -0.753 -4.415 -7.877 1.00 85.88 107 SER A CA 1
ATOM 846 C C . SER A 1 107 ? -1.020 -4.553 -9.387 1.00 85.88 107 SER A C 1
ATOM 848 O O . SER A 1 107 ? -0.110 -4.602 -10.226 1.00 85.88 107 SER A O 1
ATOM 850 N N . TRP A 1 108 ? -2.300 -4.541 -9.757 1.00 89.31 108 TRP A N 1
ATOM 851 C CA . TRP A 1 108 ? -2.743 -4.544 -11.152 1.00 89.31 108 TRP A CA 1
ATOM 852 C C . TRP A 1 108 ? -2.073 -3.457 -12.010 1.00 89.31 108 TRP A C 1
ATOM 854 O O . TRP A 1 108 ? -1.691 -3.730 -13.152 1.00 89.31 108 TRP A O 1
ATOM 864 N N . HIS A 1 109 ? -1.822 -2.271 -11.440 1.00 88.75 109 HIS A N 1
ATOM 865 C CA . HIS A 1 109 ? -1.092 -1.183 -12.105 1.00 88.75 109 HIS A CA 1
ATOM 866 C C . HIS A 1 109 ? 0.341 -1.575 -12.451 1.00 88.75 109 HIS A C 1
ATOM 868 O O . HIS A 1 109 ? 0.791 -1.346 -13.573 1.00 88.75 109 HIS A O 1
ATOM 874 N N . HIS A 1 110 ? 1.055 -2.221 -11.526 1.00 87.44 110 HIS A N 1
ATOM 875 C CA . HIS A 1 110 ? 2.437 -2.638 -11.760 1.00 87.44 110 HIS A CA 1
ATOM 876 C C . HIS A 1 110 ? 2.539 -3.598 -12.953 1.00 87.44 110 HIS A C 1
ATOM 878 O O . HIS A 1 110 ? 3.381 -3.411 -13.834 1.00 87.44 110 HIS A O 1
ATOM 884 N N . ARG A 1 111 ? 1.657 -4.604 -13.027 1.00 86.81 111 ARG A N 1
ATOM 885 C CA . ARG A 1 111 ? 1.643 -5.565 -14.141 1.00 86.81 111 ARG A CA 1
ATOM 886 C C . ARG A 1 111 ? 1.344 -4.883 -15.475 1.00 86.81 111 ARG A C 1
ATOM 888 O O . ARG A 1 111 ? 2.021 -5.180 -16.463 1.00 86.81 111 ARG A O 1
ATOM 895 N 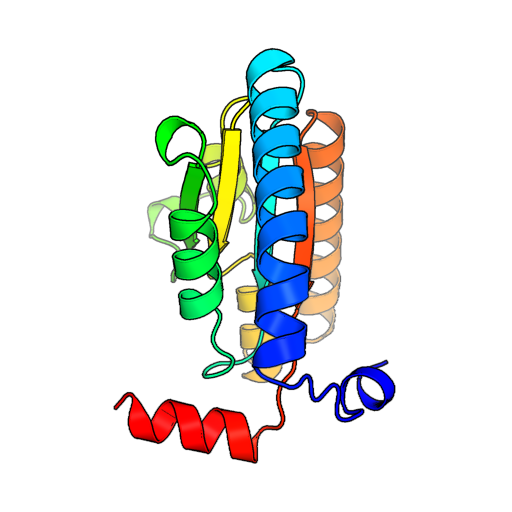N . LEU A 1 112 ? 0.346 -3.999 -15.507 1.00 89.75 112 LEU A N 1
ATOM 896 C CA . LEU A 1 112 ? -0.056 -3.291 -16.719 1.00 89.75 112 LEU A CA 1
ATOM 897 C C . LEU A 1 112 ? 1.083 -2.401 -17.242 1.00 89.75 112 LEU A C 1
ATOM 899 O O . LEU A 1 112 ? 1.495 -2.536 -18.397 1.00 89.75 112 LEU A O 1
ATOM 903 N N . LEU A 1 113 ? 1.650 -1.566 -16.366 1.00 89.56 113 LEU A N 1
ATOM 904 C CA . LEU A 1 113 ? 2.762 -0.670 -16.686 1.00 89.56 113 LEU A CA 1
ATOM 905 C C . LEU A 1 113 ? 3.996 -1.446 -17.150 1.00 89.56 113 LEU A C 1
ATOM 907 O O . LEU A 1 113 ? 4.585 -1.120 -18.181 1.00 89.56 113 LEU A O 1
ATOM 911 N N . ARG A 1 114 ? 4.356 -2.525 -16.446 1.00 88.56 114 ARG A N 1
ATOM 912 C CA . ARG A 1 114 ? 5.489 -3.379 -16.818 1.00 88.56 114 ARG A CA 1
ATOM 913 C C . ARG A 1 114 ? 5.301 -4.006 -18.197 1.00 88.56 114 ARG A C 1
ATOM 915 O O . ARG A 1 114 ? 6.232 -4.013 -18.997 1.00 88.56 114 ARG A O 1
ATOM 922 N N . ASN A 1 115 ? 4.118 -4.540 -18.500 1.00 90.69 115 ASN A N 1
ATOM 923 C CA . ASN A 1 115 ? 3.861 -5.152 -19.804 1.00 90.69 115 ASN A CA 1
ATOM 924 C C . ASN A 1 115 ? 3.880 -4.121 -20.939 1.00 90.69 115 ASN A C 1
ATOM 926 O O . ASN A 1 115 ? 4.410 -4.420 -22.010 1.00 90.69 115 ASN A O 1
ATOM 930 N N . ARG A 1 116 ? 3.370 -2.907 -20.698 1.00 91.94 116 ARG A N 1
ATOM 931 C CA . ARG A 1 116 ? 3.446 -1.800 -21.657 1.00 91.94 116 ARG A CA 1
ATOM 932 C C . ARG A 1 116 ? 4.884 -1.350 -21.910 1.00 91.94 116 ARG A C 1
ATOM 934 O O . ARG A 1 116 ? 5.243 -1.138 -23.068 1.00 91.94 116 ARG A O 1
ATOM 941 N N . ALA A 1 117 ? 5.690 -1.236 -20.854 1.00 89.00 117 ALA A N 1
ATOM 942 C CA . ALA A 1 117 ? 7.098 -0.849 -20.932 1.00 89.00 117 ALA A CA 1
ATOM 943 C C . ALA A 1 117 ? 7.956 -1.900 -21.655 1.00 89.00 117 ALA A C 1
ATOM 945 O O . ALA A 1 117 ? 8.834 -1.550 -22.432 1.00 89.00 117 ALA A O 1
ATOM 946 N N . LEU A 1 118 ? 7.667 -3.191 -21.456 1.00 91.25 118 LEU A N 1
ATOM 947 C CA . LEU A 1 118 ? 8.360 -4.297 -22.128 1.00 91.25 118 LEU A CA 1
ATOM 948 C C . LEU A 1 118 ? 7.856 -4.574 -23.556 1.00 91.25 118 LEU A C 1
ATOM 950 O O . LEU A 1 118 ? 8.234 -5.587 -24.138 1.00 91.25 118 LEU A O 1
ATOM 954 N N . GLY A 1 119 ? 6.951 -3.752 -24.099 1.00 92.06 119 GLY A N 1
ATOM 955 C CA . GLY A 1 119 ? 6.382 -3.954 -25.438 1.00 92.06 119 GLY A CA 1
ATOM 956 C C . GLY A 1 119 ? 5.482 -5.190 -25.573 1.00 92.06 119 GLY A C 1
ATOM 957 O O . GLY A 1 119 ? 5.107 -5.559 -26.679 1.00 92.06 119 GLY A O 1
ATOM 958 N N . ARG A 1 120 ? 5.100 -5.827 -24.460 1.00 92.38 120 ARG A N 1
ATOM 959 C CA . ARG A 1 120 ? 4.232 -7.021 -24.432 1.00 92.38 120 ARG A CA 1
ATOM 960 C C . ARG A 1 120 ? 2.750 -6.682 -24.561 1.00 92.38 120 ARG A C 1
ATOM 962 O O . ARG A 1 120 ? 1.923 -7.580 -24.672 1.00 92.38 120 ARG A O 1
ATOM 969 N N . LEU A 1 121 ? 2.416 -5.397 -24.479 1.00 92.00 121 LEU A N 1
ATOM 970 C CA . LEU A 1 121 ? 1.058 -4.888 -24.562 1.00 92.00 121 LEU A CA 1
ATOM 971 C C . LEU A 1 121 ? 1.031 -3.665 -25.480 1.00 92.00 121 LEU A C 1
ATOM 973 O O . LEU A 1 121 ? 1.679 -2.654 -25.196 1.00 92.00 121 LEU A O 1
ATOM 977 N N . GLY A 1 122 ? 0.290 -3.772 -26.584 1.00 94.62 122 GLY A N 1
ATOM 978 C CA . GLY A 1 122 ? 0.072 -2.664 -27.516 1.00 94.62 122 GLY A CA 1
ATOM 979 C C . GLY A 1 122 ? -0.795 -1.559 -26.906 1.00 94.62 122 GLY A C 1
ATOM 980 O O . GLY A 1 122 ? -1.517 -1.795 -25.940 1.00 94.62 122 GLY A O 1
ATOM 981 N N . ARG A 1 123 ? -0.755 -0.354 -27.490 1.00 93.38 123 ARG A N 1
ATOM 982 C CA . ARG A 1 123 ? -1.453 0.835 -26.960 1.00 93.38 123 ARG A CA 1
ATOM 983 C C . ARG A 1 123 ? -2.957 0.607 -26.774 1.00 93.38 123 ARG A C 1
ATOM 985 O O . ARG A 1 123 ? -3.447 0.755 -25.668 1.00 93.38 123 ARG A O 1
ATOM 992 N N . ASN A 1 124 ? -3.651 0.121 -27.802 1.00 94.81 124 ASN A N 1
ATOM 993 C CA . ASN A 1 124 ? -5.100 -0.112 -27.724 1.00 94.81 124 ASN A CA 1
ATOM 994 C C . ASN A 1 124 ? -5.475 -1.166 -26.668 1.00 94.81 124 ASN A C 1
ATOM 996 O O . ASN A 1 124 ? -6.523 -1.075 -26.040 1.00 94.81 124 ASN A O 1
ATOM 1000 N N . ALA A 1 125 ? -4.631 -2.185 -26.477 1.00 93.19 125 ALA A N 1
ATOM 1001 C CA . ALA A 1 125 ? -4.855 -3.204 -25.453 1.00 93.19 125 ALA A CA 1
ATOM 1002 C C . ALA A 1 125 ? -4.560 -2.668 -24.043 1.00 93.19 125 ALA A C 1
ATOM 1004 O O . ALA A 1 125 ? -5.241 -3.044 -23.095 1.00 93.19 125 ALA A O 1
ATOM 1005 N N . TYR A 1 126 ? -3.574 -1.778 -23.915 1.00 93.06 126 TYR A N 1
ATOM 1006 C CA . TYR A 1 126 ? -3.281 -1.059 -22.679 1.00 93.06 126 TYR A CA 1
ATOM 1007 C C . TYR A 1 126 ? -4.436 -0.143 -22.273 1.00 93.06 126 TYR A C 1
ATOM 1009 O O . TYR A 1 126 ? -4.871 -0.219 -21.129 1.00 93.06 126 TYR A O 1
ATOM 1017 N N . ASP A 1 127 ? -4.964 0.648 -23.209 1.00 93.50 127 ASP A N 1
ATOM 1018 C CA . ASP A 1 127 ? -6.066 1.580 -22.951 1.00 93.50 127 ASP A CA 1
ATOM 1019 C C . ASP A 1 127 ? -7.325 0.817 -22.486 1.00 93.50 127 ASP A C 1
ATOM 1021 O O . ASP A 1 127 ? -7.886 1.129 -21.438 1.00 93.50 127 ASP A O 1
ATOM 1025 N N . ARG A 1 128 ? -7.690 -0.282 -23.167 1.00 93.25 128 ARG A N 1
ATOM 1026 C CA . ARG A 1 128 ? -8.809 -1.147 -22.739 1.00 93.25 128 ARG A CA 1
ATOM 1027 C C . ARG A 1 128 ? -8.602 -1.766 -21.357 1.00 93.25 128 ARG A C 1
ATOM 1029 O O . ARG A 1 128 ? -9.512 -1.750 -20.535 1.00 93.25 128 ARG A O 1
ATOM 1036 N N . ALA A 1 129 ? -7.414 -2.309 -21.093 1.00 91.75 129 ALA A N 1
ATOM 1037 C CA . ALA A 1 129 ? -7.118 -2.912 -19.798 1.00 91.75 129 ALA A CA 1
ATOM 1038 C C . ALA A 1 129 ? -7.147 -1.868 -18.669 1.00 91.75 129 ALA A C 1
ATOM 1040 O O . ALA A 1 129 ? -7.614 -2.162 -17.572 1.00 91.75 129 ALA A O 1
ATOM 1041 N N . LEU A 1 130 ? -6.702 -0.637 -18.939 1.00 92.88 130 LEU A N 1
ATOM 1042 C CA . LEU A 1 130 ? -6.791 0.465 -17.985 1.00 92.88 130 LEU A CA 1
ATOM 1043 C C . LEU A 1 130 ? -8.251 0.803 -17.654 1.00 92.88 130 LEU A C 1
ATOM 1045 O O . LEU A 1 130 ? -8.586 0.953 -16.482 1.00 92.88 130 LEU A O 1
ATOM 1049 N N . GLU A 1 131 ? -9.128 0.870 -18.655 1.00 94.12 131 GLU A N 1
ATOM 1050 C CA . GLU A 1 131 ? -10.562 1.089 -18.436 1.00 94.12 131 GLU A CA 1
ATOM 1051 C C . GLU A 1 131 ? -11.218 -0.041 -17.629 1.00 94.12 131 GLU A C 1
ATOM 1053 O O . GLU A 1 131 ? -12.013 0.222 -16.728 1.00 94.12 131 GLU A O 1
ATOM 1058 N N . GLU A 1 132 ? -10.882 -1.303 -17.915 1.00 92.06 132 GLU A N 1
ATOM 1059 C CA . GLU A 1 132 ? -11.349 -2.454 -17.128 1.00 92.06 132 GLU A CA 1
ATOM 1060 C C . GLU A 1 132 ? -10.924 -2.348 -15.661 1.00 92.06 132 GLU A C 1
ATOM 1062 O O . GLU A 1 132 ? -11.711 -2.638 -14.760 1.00 92.06 132 GLU A O 1
ATOM 1067 N N . MET A 1 133 ? -9.698 -1.889 -15.417 1.00 91.81 133 MET A N 1
ATOM 1068 C CA . MET A 1 133 ? -9.161 -1.706 -14.072 1.00 91.81 133 MET A CA 1
ATOM 1069 C C . MET A 1 133 ? -9.849 -0.552 -13.341 1.00 91.81 133 MET A C 1
ATOM 1071 O O . MET A 1 133 ? -10.191 -0.709 -12.175 1.00 91.81 133 MET A O 1
ATOM 1075 N N . ILE A 1 134 ? -10.132 0.564 -14.020 1.00 93.56 134 ILE A N 1
ATOM 1076 C CA . ILE A 1 134 ? -10.912 1.673 -13.447 1.00 93.56 134 ILE A CA 1
ATOM 1077 C C . ILE A 1 134 ? -12.314 1.194 -13.051 1.00 93.56 134 ILE A C 1
ATOM 1079 O O . ILE A 1 134 ? -12.767 1.484 -11.947 1.00 93.56 134 ILE A O 1
ATOM 1083 N N . ARG A 1 135 ? -12.981 0.400 -13.900 1.00 93.94 135 ARG A N 1
ATOM 1084 C CA . ARG A 1 135 ? -14.289 -0.192 -13.565 1.00 93.94 135 ARG A CA 1
ATOM 1085 C C . ARG A 1 135 ? -14.208 -1.126 -12.356 1.00 93.94 135 ARG A C 1
ATOM 1087 O O . ARG A 1 135 ? -15.095 -1.100 -11.509 1.00 93.94 135 ARG A O 1
ATOM 1094 N N . ALA A 1 136 ? -13.152 -1.932 -12.255 1.00 92.50 136 ALA A N 1
ATOM 1095 C CA . ALA A 1 136 ? -12.932 -2.790 -11.094 1.00 92.50 136 ALA A CA 1
ATOM 1096 C C . ALA A 1 136 ? -12.720 -1.982 -9.803 1.00 92.50 136 ALA A C 1
ATOM 1098 O O . ALA A 1 136 ? -13.310 -2.320 -8.782 1.00 92.50 136 ALA A O 1
ATOM 1099 N N . GLU A 1 137 ? -11.931 -0.906 -9.851 1.00 94.25 137 GLU A N 1
ATOM 1100 C CA . GLU A 1 137 ? -11.721 -0.007 -8.708 1.00 94.25 137 GLU A CA 1
ATOM 1101 C C . GLU A 1 137 ? -13.016 0.691 -8.274 1.00 94.25 137 GLU A C 1
ATOM 1103 O O . GLU A 1 137 ? -13.264 0.830 -7.078 1.00 94.25 137 GLU A O 1
ATOM 1108 N N . GLU A 1 138 ? -13.862 1.086 -9.226 1.00 94.94 138 GLU A N 1
ATOM 1109 C CA . GLU A 1 138 ? -15.148 1.716 -8.922 1.00 94.94 138 GLU A CA 1
ATOM 1110 C C . GLU A 1 138 ? -16.099 0.748 -8.208 1.00 94.94 138 GLU A C 1
ATOM 1112 O O . GLU A 1 138 ? -16.719 1.104 -7.209 1.00 94.94 138 GLU A O 1
ATOM 1117 N N . MET A 1 139 ? -16.153 -0.510 -8.652 1.00 92.81 139 MET A N 1
ATOM 1118 C CA . MET A 1 139 ? -16.911 -1.550 -7.955 1.00 92.81 139 MET A CA 1
ATOM 1119 C C . MET A 1 139 ? -16.387 -1.780 -6.527 1.00 92.81 139 MET A C 1
ATOM 1121 O O . MET A 1 139 ? -17.183 -1.855 -5.597 1.00 92.81 139 MET A O 1
ATOM 1125 N N . LEU A 1 140 ? -15.064 -1.823 -6.318 1.00 92.44 140 LEU A N 1
ATOM 1126 C CA . LEU A 1 140 ? -14.477 -1.933 -4.972 1.00 92.44 140 LEU 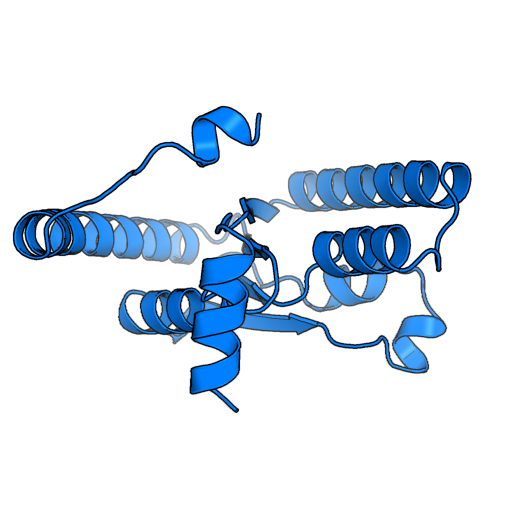A CA 1
ATOM 1127 C C . LEU A 1 140 ? -14.904 -0.765 -4.072 1.00 92.44 140 LEU A C 1
ATOM 1129 O O . LEU A 1 140 ? -15.275 -0.963 -2.916 1.00 92.44 140 LEU A O 1
ATOM 1133 N N . ARG A 1 141 ? -14.897 0.456 -4.615 1.00 93.31 141 ARG A N 1
ATOM 1134 C CA . ARG A 1 141 ? -15.344 1.656 -3.903 1.00 93.31 141 ARG A CA 1
ATOM 1135 C C . ARG A 1 141 ? -16.811 1.551 -3.483 1.00 93.31 141 ARG A C 1
ATOM 1137 O O . ARG A 1 141 ? -17.140 1.910 -2.354 1.00 93.31 141 ARG A O 1
ATOM 1144 N N . HIS A 1 142 ? -17.677 1.043 -4.360 1.00 93.62 142 HIS A N 1
ATOM 1145 C CA . HIS A 1 142 ? -19.092 0.818 -4.054 1.00 93.62 142 HIS A CA 1
ATOM 1146 C C . HIS A 1 142 ? -19.317 -0.231 -2.957 1.00 93.62 142 HIS A C 1
ATOM 1148 O O . HIS A 1 142 ? -20.225 -0.066 -2.149 1.00 93.62 142 HIS A O 1
ATOM 1154 N N . GLU A 1 143 ? -18.451 -1.240 -2.861 1.00 91.25 143 GLU A N 1
ATOM 1155 C CA . GLU A 1 143 ? -18.495 -2.268 -1.808 1.00 91.25 143 GLU A CA 1
ATOM 1156 C C . GLU A 1 143 ? -17.878 -1.816 -0.466 1.00 91.25 143 GLU A C 1
ATOM 1158 O O . GLU A 1 143 ? -17.782 -2.588 0.493 1.00 91.25 143 GLU A O 1
ATOM 1163 N N . GLY A 1 144 ? -17.482 -0.543 -0.358 1.00 93.00 144 GLY A N 1
ATOM 1164 C CA . GLY A 1 144 ? -16.897 0.018 0.859 1.00 93.00 144 GLY A CA 1
ATOM 1165 C C . GLY A 1 144 ? -15.411 -0.300 1.015 1.00 93.00 144 GLY A C 1
ATOM 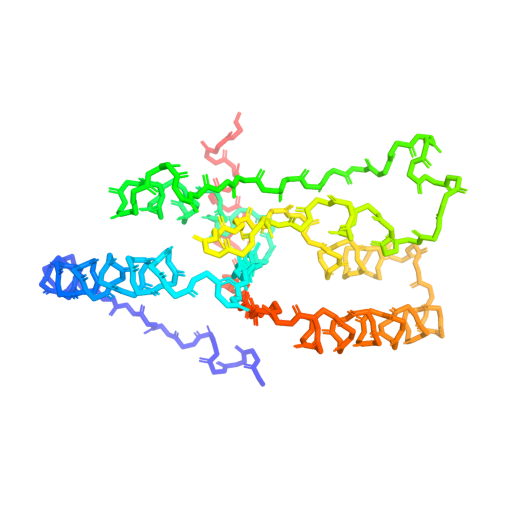1166 O O . GLY A 1 144 ? -14.935 -0.469 2.135 1.00 93.00 144 GLY A O 1
ATOM 1167 N N . VAL A 1 145 ? -14.663 -0.395 -0.085 1.00 95.88 145 VAL A N 1
ATOM 1168 C CA . VAL A 1 145 ? -13.202 -0.524 -0.049 1.00 95.88 145 VAL A CA 1
ATOM 1169 C C . VAL A 1 145 ? -12.548 0.828 -0.336 1.00 95.88 145 VAL A C 1
ATOM 1171 O O . VAL A 1 145 ? -12.717 1.409 -1.409 1.00 95.88 145 VAL A O 1
ATOM 1174 N N . TYR A 1 146 ? -11.748 1.322 0.606 1.00 95.94 146 TYR A N 1
ATOM 1175 C CA . TYR A 1 146 ? -10.909 2.500 0.407 1.00 95.94 146 TYR A CA 1
ATOM 1176 C C . TYR A 1 146 ? -9.601 2.112 -0.281 1.00 95.94 146 TYR A C 1
ATOM 1178 O O . TYR A 1 146 ? -8.788 1.376 0.273 1.00 95.94 146 TYR A O 1
ATOM 1186 N N . LEU A 1 147 ? -9.377 2.639 -1.485 1.00 95.25 147 LEU A N 1
ATOM 1187 C CA . LEU A 1 147 ? -8.166 2.394 -2.268 1.00 95.25 147 LEU A CA 1
ATOM 1188 C C . LEU A 1 147 ? -7.176 3.557 -2.127 1.00 95.25 147 LEU A C 1
ATOM 1190 O O . LEU A 1 147 ? -7.382 4.626 -2.701 1.00 95.25 147 LEU A O 1
ATOM 1194 N N . LEU A 1 148 ? -6.060 3.334 -1.429 1.00 95.50 148 LEU A N 1
ATOM 1195 C CA . LEU A 1 148 ? -4.935 4.272 -1.378 1.00 95.50 148 LEU A CA 1
ATOM 1196 C C . LEU A 1 148 ? -3.866 3.851 -2.384 1.00 95.50 148 LEU A C 1
ATOM 1198 O O . LEU A 1 148 ? -3.215 2.826 -2.219 1.00 95.50 148 LEU A O 1
ATOM 1202 N N . LYS A 1 149 ? -3.667 4.643 -3.441 1.00 94.00 149 LYS A N 1
ATOM 1203 C CA . LYS A 1 149 ? -2.701 4.348 -4.512 1.00 94.00 149 LYS A CA 1
ATOM 1204 C C . LYS A 1 149 ? -1.460 5.223 -4.361 1.00 94.00 149 LYS A C 1
ATOM 1206 O O . LYS A 1 149 ? -1.497 6.405 -4.687 1.00 94.00 149 LYS A O 1
ATOM 1211 N N . ILE A 1 150 ? -0.359 4.634 -3.899 1.00 92.81 150 ILE A N 1
ATOM 1212 C CA . ILE A 1 150 ? 0.916 5.322 -3.671 1.00 92.81 150 ILE A CA 1
ATOM 1213 C C . ILE A 1 150 ? 1.897 4.917 -4.770 1.00 92.81 150 ILE A C 1
ATOM 1215 O O . ILE A 1 150 ? 2.111 3.729 -5.013 1.00 92.81 150 ILE A O 1
ATOM 1219 N N . TRP A 1 151 ? 2.504 5.896 -5.442 1.00 90.44 151 TRP A N 1
ATOM 1220 C CA . TRP A 1 151 ? 3.577 5.664 -6.407 1.00 90.44 151 TRP A CA 1
ATOM 1221 C C . TRP A 1 151 ? 4.894 6.236 -5.886 1.00 90.44 151 TRP A C 1
ATOM 1223 O O . TRP A 1 151 ? 5.050 7.447 -5.756 1.00 90.44 151 TRP A O 1
ATOM 1233 N N . LEU A 1 152 ? 5.856 5.353 -5.635 1.00 89.12 152 LEU A N 1
ATOM 1234 C CA . LEU A 1 152 ? 7.213 5.707 -5.249 1.00 89.12 152 LEU A CA 1
ATOM 1235 C C . LEU A 1 152 ? 8.031 6.009 -6.501 1.00 89.12 152 LEU A C 1
ATOM 1237 O O . LEU A 1 152 ? 8.309 5.124 -7.321 1.00 89.12 152 LEU A O 1
ATOM 1241 N N . HIS A 1 153 ? 8.414 7.274 -6.638 1.00 86.81 153 HIS A N 1
ATOM 1242 C CA . HIS A 1 153 ? 9.287 7.742 -7.699 1.00 86.81 153 HIS A CA 1
ATOM 1243 C C . HIS A 1 153 ? 10.714 7.917 -7.174 1.00 86.81 153 HIS A C 1
ATOM 1245 O O . HIS A 1 153 ? 10.933 8.425 -6.080 1.00 86.81 153 HIS A O 1
ATOM 1251 N N . MET A 1 154 ? 11.681 7.470 -7.966 1.00 84.94 154 MET A N 1
ATOM 1252 C CA . MET A 1 154 ? 13.106 7.608 -7.697 1.00 84.94 154 MET A CA 1
ATOM 1253 C C . MET A 1 154 ? 13.822 7.680 -9.036 1.00 84.94 154 MET A C 1
ATOM 1255 O O . MET A 1 154 ? 13.412 7.005 -9.987 1.00 84.94 154 MET A O 1
ATOM 1259 N N . ASP A 1 155 ? 14.898 8.460 -9.090 1.00 85.06 155 ASP A N 1
ATOM 1260 C CA . ASP A 1 155 ? 15.746 8.509 -10.271 1.00 85.06 155 ASP A CA 1
ATOM 1261 C C . ASP A 1 155 ? 16.303 7.118 -10.627 1.00 85.06 155 ASP A C 1
ATOM 1263 O O . ASP A 1 155 ? 16.614 6.292 -9.760 1.00 85.06 155 ASP A O 1
ATOM 1267 N N . PHE A 1 156 ? 16.437 6.855 -11.927 1.00 83.62 156 PHE A N 1
ATOM 1268 C CA . PHE A 1 156 ? 16.867 5.557 -12.433 1.00 83.62 156 PHE A CA 1
ATOM 1269 C C . PHE A 1 156 ? 18.283 5.190 -11.976 1.00 83.62 156 PHE A C 1
ATOM 1271 O O . PHE A 1 156 ? 18.536 4.026 -11.647 1.00 83.62 156 PHE A O 1
ATOM 1278 N N . ALA A 1 157 ? 19.211 6.154 -11.941 1.00 86.19 157 ALA A N 1
ATOM 1279 C CA . ALA A 1 157 ? 20.581 5.885 -11.521 1.00 86.19 157 ALA A CA 1
ATOM 1280 C C . ALA A 1 157 ? 20.623 5.476 -10.043 1.00 86.19 157 ALA A C 1
ATOM 1282 O O . ALA A 1 157 ? 21.309 4.513 -9.683 1.00 86.19 157 ALA A O 1
ATOM 1283 N N . GLU A 1 158 ? 19.824 6.143 -9.208 1.00 85.00 158 GLU A N 1
ATOM 1284 C CA . GLU A 1 158 ? 19.715 5.837 -7.784 1.00 85.00 158 GLU A CA 1
ATOM 1285 C C . GLU A 1 158 ? 19.042 4.484 -7.531 1.00 85.00 158 GLU A C 1
ATOM 1287 O O . GLU A 1 158 ? 19.585 3.647 -6.802 1.00 85.00 158 GLU A O 1
ATOM 1292 N N . ALA A 1 159 ? 17.916 4.215 -8.1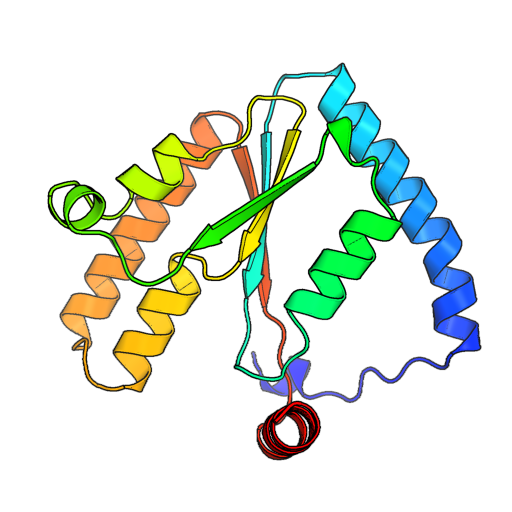95 1.00 84.94 159 ALA A N 1
ATOM 1293 C CA . ALA A 1 159 ? 17.220 2.936 -8.096 1.00 84.94 159 ALA A CA 1
ATOM 1294 C C . ALA A 1 159 ? 18.134 1.767 -8.506 1.00 84.94 159 ALA A C 1
ATOM 1296 O O . ALA A 1 159 ? 18.211 0.747 -7.816 1.00 84.94 159 ALA A O 1
ATOM 1297 N N . ARG A 1 160 ? 18.913 1.936 -9.586 1.00 86.69 160 ARG A N 1
ATOM 1298 C CA . ARG A 1 160 ? 19.906 0.949 -10.034 1.00 86.69 160 ARG A CA 1
ATOM 1299 C C . ARG A 1 160 ? 21.031 0.766 -9.017 1.00 86.69 160 ARG A C 1
ATOM 1301 O O . ARG A 1 160 ? 21.460 -0.367 -8.794 1.00 86.69 160 ARG A O 1
ATOM 1308 N N . ARG A 1 161 ? 21.525 1.850 -8.411 1.00 87.94 161 ARG A N 1
ATOM 1309 C CA . ARG A 1 161 ? 22.567 1.803 -7.374 1.00 87.94 161 ARG A CA 1
ATOM 1310 C C . ARG A 1 161 ? 22.092 1.019 -6.154 1.00 87.94 161 ARG A C 1
ATOM 1312 O O . ARG A 1 161 ? 22.824 0.151 -5.687 1.00 87.94 161 ARG A O 1
ATOM 1319 N N . ARG A 1 162 ? 20.869 1.274 -5.678 1.00 84.38 162 ARG A N 1
ATOM 1320 C CA . ARG A 1 162 ? 20.252 0.518 -4.576 1.00 84.38 162 ARG A CA 1
ATOM 1321 C C . ARG A 1 162 ? 20.068 -0.952 -4.931 1.00 84.38 162 ARG A C 1
ATOM 1323 O O . ARG A 1 162 ? 20.486 -1.814 -4.169 1.00 84.38 162 ARG A O 1
ATOM 1330 N N . LEU A 1 163 ? 19.530 -1.242 -6.116 1.00 83.81 163 LEU A N 1
ATOM 1331 C CA . LEU A 1 163 ? 19.304 -2.616 -6.563 1.00 83.81 163 LEU A CA 1
ATOM 1332 C C . LEU A 1 163 ? 20.604 -3.432 -6.646 1.00 83.81 163 LEU A C 1
ATOM 1334 O O . LEU A 1 163 ? 20.602 -4.608 -6.305 1.00 83.81 163 LEU A O 1
ATOM 1338 N N . LYS A 1 164 ? 21.717 -2.813 -7.064 1.00 86.69 164 LYS A N 1
ATOM 1339 C CA . LYS A 1 164 ? 23.040 -3.459 -7.078 1.00 86.69 164 LYS A CA 1
ATOM 1340 C C . LYS A 1 164 ? 23.574 -3.799 -5.685 1.00 86.69 164 LYS A C 1
ATOM 1342 O O . LYS A 1 164 ? 24.356 -4.726 -5.589 1.00 86.69 164 LYS A O 1
ATOM 1347 N N . LYS A 1 165 ? 23.200 -3.053 -4.640 1.00 84.50 165 LYS A N 1
ATOM 1348 C CA . LYS A 1 165 ? 23.622 -3.333 -3.254 1.00 84.50 165 LYS A CA 1
ATOM 1349 C C . LYS A 1 165 ? 22.845 -4.485 -2.610 1.00 84.50 165 LYS A C 1
ATOM 1351 O O . LYS A 1 165 ? 23.283 -5.010 -1.598 1.00 84.50 165 LYS A O 1
ATOM 1356 N N . LEU A 1 166 ? 21.676 -4.814 -3.162 1.00 75.62 166 LEU A N 1
ATOM 1357 C CA . LEU A 1 166 ? 20.775 -5.861 -2.671 1.00 75.62 166 LEU A CA 1
ATOM 1358 C C . LEU A 1 166 ? 20.944 -7.197 -3.418 1.00 75.62 166 LEU A C 1
ATOM 1360 O O . LEU A 1 166 ? 20.238 -8.152 -3.105 1.00 75.62 166 LEU A O 1
ATOM 1364 N N . ARG A 1 167 ? 21.811 -7.242 -4.436 1.00 55.53 167 ARG A N 1
ATOM 1365 C CA . ARG A 1 167 ? 22.197 -8.444 -5.185 1.00 55.53 167 ARG A CA 1
ATOM 1366 C C . ARG A 1 167 ? 23.582 -8.888 -4.760 1.00 55.53 167 ARG A C 1
ATOM 1368 O O . ARG A 1 167 ? 23.789 -10.116 -4.755 1.00 55.53 167 ARG A O 1
#

Radius of gyration: 17.56 Å; chains: 1; bounding box: 43×39×44 Å

Secondary structure (DSSP, 8-state):
-HHHHTS-----HHHHHHHHHHHHHHHHHHHHHHHHH-S-EEEEEEEE-TTS-HHHHHHHHHHHS-GGGEEEEE--SPPHHHHTS-TTHHHHHTPPPTT-EEEEES-HHHHHHHHHHTTSS-HHHHHHHHHHHHHHHHHHHHTTEEEEEEEE---HHHHHHHHHH--

Sequence (167 aa):
MFESASLPHVMTKAAFEAAETQLRERLLDAQFEVADRKNAAVMVLINGSDGVGKGEIVNRLYDWLDDHFVETLSYGRPTDEERARPGAWRYWRDIPAKGRIGLVLGSWHHRLLRNRALGRLGRNAYDRALEEMIRAEEMLRHEGVYLLKIWLHMDFAEARRRLKKLR

pLDDT: mean 90.15, std 8.64, range [55.53, 97.94]